Protein AF-A0A8F7Q918-F1 (afdb_monomer)

Sequence (63 aa):
DLKRLGRFENYRGFLFGSLSETVPELSDYLGETRVIIDQMVDQAPLGLEVLRGSSSYVYDGNW

Secondary structure (DSSP, 8-state):
-PPPPSEEEEETTEEEEES-SS---HHHHHTTHHHHHHHHHTTSTT-----S-------SS--

Foldseek 3Di:
DDDDFLDWDDDQNDIDTHNHVPDDDPCVVCPCVSVVQCVQQVPDPVGDDDDPDDDDDDDDDDD

Nearest PDB structures (foldseek):
  2ckf-assembly1_C  TM=8.648E-01  e=8.575E-03  Sphingomonas sp. CHY-1
  1ulj-assembly1_A  TM=8.705E-01  e=1.143E-02  Rhodococcus jostii RHA1
  2ckf-assembly1_A  TM=8.455E-01  e=1.319E-02  Sphingomonas sp. CHY-1
  9jp5-assembly1_C  TM=8.515E-01  e=5.959E-02  Rhodococcus jostii RHA1
  6y8j-assembly1_A-3  TM=7.475E-01  e=2.692E-01  Acinetobacter baumannii

Structure (mmCIF, N/CA/C/O backbone):
data_AF-A0A8F7Q918-F1
#
_entry.id   AF-A0A8F7Q918-F1
#
loop_
_atom_site.group_PDB
_atom_site.id
_atom_site.type_symbol
_atom_site.label_atom_id
_atom_site.label_alt_id
_atom_site.label_comp_id
_atom_site.label_asym_id
_atom_site.label_entity_id
_atom_site.label_seq_id
_atom_site.pdbx_PDB_ins_code
_atom_site.Cartn_x
_atom_site.Cartn_y
_atom_site.Cartn_z
_atom_site.occupancy
_atom_site.B_iso_or_equiv
_atom_site.auth_seq_id
_atom_site.auth_comp_id
_atom_site.auth_asym_id
_atom_site.auth_atom_id
_atom_site.pdbx_PDB_model_num
ATOM 1 N N . ASP A 1 1 ? 0.419 20.638 -16.856 1.00 79.00 1 ASP A N 1
ATOM 2 C CA . ASP A 1 1 ? -0.325 19.392 -16.614 1.00 79.00 1 ASP A CA 1
ATOM 3 C C . ASP A 1 1 ? 0.513 18.461 -15.749 1.00 79.00 1 ASP A C 1
ATOM 5 O O . ASP A 1 1 ? 1.735 18.511 -15.871 1.00 79.00 1 ASP A O 1
ATOM 9 N N . LEU A 1 2 ? -0.095 17.678 -14.853 1.00 90.25 2 LEU A N 1
ATOM 10 C CA . LEU A 1 2 ? 0.630 16.729 -13.990 1.00 90.25 2 LEU A CA 1
ATOM 11 C C . LEU A 1 2 ? 0.681 15.342 -14.640 1.00 90.25 2 LEU A C 1
ATOM 13 O O . LEU A 1 2 ? -0.318 14.864 -15.176 1.00 90.25 2 LEU A O 1
ATOM 17 N N . LYS A 1 3 ? 1.840 14.677 -14.571 1.00 91.75 3 LYS A N 1
ATOM 18 C CA . LYS A 1 3 ? 2.003 13.318 -15.099 1.00 91.75 3 LYS A CA 1
ATOM 19 C C . LYS A 1 3 ? 1.290 12.318 -14.186 1.00 91.75 3 LYS A C 1
ATOM 21 O O . LYS A 1 3 ? 1.526 12.304 -12.980 1.00 91.75 3 LYS A O 1
ATOM 26 N N . ARG A 1 4 ? 0.430 11.479 -14.767 1.00 92.94 4 ARG A N 1
ATOM 27 C CA . ARG A 1 4 ? -0.243 10.392 -14.044 1.00 92.94 4 ARG A CA 1
ATOM 28 C C . ARG A 1 4 ? 0.737 9.255 -13.747 1.00 92.94 4 ARG A C 1
ATOM 30 O O . ARG A 1 4 ? 1.688 9.041 -14.497 1.00 92.94 4 ARG A O 1
ATOM 37 N N . LEU A 1 5 ? 0.489 8.540 -12.650 1.00 95.38 5 LEU A N 1
ATOM 38 C CA . LEU A 1 5 ? 1.125 7.248 -12.392 1.00 95.38 5 LEU A CA 1
ATOM 39 C C . LEU A 1 5 ? 0.708 6.247 -13.471 1.00 95.38 5 LEU A C 1
ATOM 41 O O . LEU A 1 5 ? -0.404 6.345 -13.989 1.00 95.38 5 LEU A O 1
ATOM 45 N N . GLY A 1 6 ? 1.583 5.284 -13.767 1.00 95.75 6 GLY A N 1
ATOM 46 C CA . GLY A 1 6 ? 1.257 4.210 -14.705 1.00 95.75 6 GLY A CA 1
ATOM 47 C C . GLY A 1 6 ? 0.134 3.323 -14.166 1.00 95.75 6 GLY A C 1
ATOM 48 O O . GLY A 1 6 ? -0.778 2.946 -14.894 1.00 95.75 6 GLY A O 1
ATOM 49 N N . ARG A 1 7 ? 0.144 3.054 -12.857 1.00 96.75 7 ARG A N 1
ATOM 50 C CA . ARG A 1 7 ? -0.941 2.340 -12.176 1.00 96.75 7 ARG A CA 1
ATOM 51 C C . ARG A 1 7 ? -1.070 2.816 -10.737 1.00 96.75 7 ARG A C 1
ATOM 53 O O . ARG A 1 7 ? -0.067 3.143 -10.101 1.00 96.75 7 ARG A O 1
ATOM 60 N N . PHE A 1 8 ? -2.298 2.886 -10.240 1.00 97.44 8 PHE A N 1
ATOM 61 C CA . PHE A 1 8 ? -2.593 3.291 -8.871 1.00 97.44 8 PHE A CA 1
ATOM 62 C C . PHE A 1 8 ? -3.779 2.489 -8.348 1.00 97.44 8 PHE A C 1
ATOM 64 O O . PHE A 1 8 ? -4.862 2.543 -8.930 1.00 97.44 8 PHE A O 1
ATOM 71 N N . GLU A 1 9 ? -3.566 1.746 -7.268 1.00 98.00 9 GLU A N 1
ATOM 72 C CA . GLU A 1 9 ? -4.534 0.791 -6.729 1.00 98.00 9 GLU A CA 1
ATOM 73 C C . GLU A 1 9 ? -4.596 0.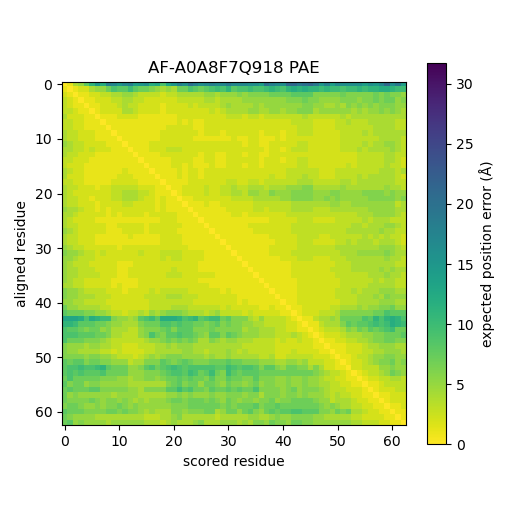880 -5.200 1.00 98.00 9 GLU A C 1
ATOM 75 O O . GLU A 1 9 ? -3.649 1.301 -4.532 1.00 98.00 9 GLU A O 1
ATOM 80 N N . ASN A 1 10 ? -5.743 0.489 -4.648 1.00 97.19 10 ASN A N 1
ATOM 81 C CA . ASN A 1 10 ? -6.006 0.457 -3.214 1.00 97.19 10 ASN A CA 1
ATOM 82 C C . ASN A 1 10 ? -6.220 -0.994 -2.777 1.00 97.19 10 ASN A C 1
ATOM 84 O O . ASN A 1 10 ? -7.081 -1.678 -3.329 1.00 97.19 10 ASN A O 1
ATOM 88 N N . TYR A 1 11 ? -5.493 -1.426 -1.748 1.00 96.88 11 TYR A N 1
ATOM 89 C CA . TYR A 1 11 ? -5.759 -2.673 -1.043 1.00 96.88 11 TYR A CA 1
ATOM 90 C C . TYR A 1 11 ? -6.013 -2.392 0.443 1.00 96.88 11 TYR A C 1
ATOM 92 O O . TYR A 1 11 ? -5.098 -2.033 1.180 1.00 96.88 11 TYR A O 1
ATOM 100 N N . ARG A 1 12 ? -7.266 -2.550 0.894 1.00 94.69 12 ARG A N 1
ATOM 101 C CA . ARG A 1 12 ? -7.681 -2.413 2.310 1.00 94.69 12 ARG A CA 1
ATOM 102 C C . ARG A 1 12 ? -7.259 -1.087 2.975 1.00 94.69 12 ARG A C 1
ATOM 104 O O . ARG A 1 12 ? -6.957 -1.056 4.163 1.00 94.69 12 ARG A O 1
ATOM 111 N N . GLY A 1 13 ? -7.236 0.010 2.216 1.00 93.94 13 GLY A N 1
ATOM 112 C CA . GLY A 1 13 ? -6.837 1.339 2.700 1.00 93.94 13 GLY A CA 1
ATOM 113 C C . GLY A 1 13 ? -5.357 1.673 2.489 1.00 93.94 13 GLY A C 1
ATOM 114 O O . GLY A 1 13 ? -4.979 2.837 2.608 1.00 93.94 13 GLY A O 1
ATOM 115 N N . PHE A 1 14 ? -4.533 0.697 2.098 1.00 95.38 14 PHE A N 1
ATOM 116 C CA . PHE A 1 14 ? -3.158 0.925 1.662 1.00 95.38 14 PHE A CA 1
ATOM 117 C C . PHE A 1 14 ? -3.146 1.299 0.177 1.00 95.38 14 PHE A C 1
ATOM 119 O O . PHE A 1 14 ? -3.690 0.583 -0.666 1.00 95.38 14 PHE A O 1
ATOM 126 N N . LEU A 1 15 ? -2.534 2.438 -0.145 1.00 97.00 15 LEU A N 1
ATOM 127 C CA . LEU A 1 15 ? -2.483 2.991 -1.497 1.00 97.00 15 LEU A CA 1
ATOM 128 C C . LEU A 1 15 ? -1.125 2.689 -2.134 1.00 97.00 15 LEU A C 1
ATOM 130 O O . LEU A 1 15 ? -0.090 3.077 -1.593 1.00 97.00 15 LEU A O 1
ATOM 134 N N . PHE A 1 16 ? -1.135 2.041 -3.297 1.00 97.75 16 PHE A N 1
ATOM 135 C CA . PHE A 1 16 ? 0.069 1.654 -4.029 1.00 97.75 16 PHE A CA 1
ATOM 136 C C . PHE A 1 16 ? 0.109 2.331 -5.395 1.00 97.75 16 PHE A C 1
ATOM 138 O O . PHE A 1 16 ? -0.905 2.444 -6.084 1.00 97.75 16 PHE A O 1
ATOM 145 N N . GLY A 1 17 ? 1.301 2.771 -5.795 1.00 97.38 17 GLY A N 1
ATOM 146 C CA . GLY A 1 17 ? 1.544 3.402 -7.086 1.00 97.38 17 GLY A CA 1
ATOM 147 C C . GLY A 1 17 ? 2.706 2.744 -7.816 1.00 97.38 17 GLY A C 1
ATOM 148 O O . GLY A 1 17 ? 3.776 2.565 -7.240 1.00 97.38 17 GLY A O 1
ATOM 149 N N . SER A 1 18 ? 2.508 2.438 -9.096 1.00 97.31 18 SER A N 1
ATOM 150 C CA . SER A 1 18 ? 3.565 2.009 -10.010 1.00 97.31 18 SER A CA 1
ATOM 151 C C . SER A 1 18 ? 3.865 3.115 -11.018 1.00 97.31 18 SER A C 1
ATOM 153 O O . SER A 1 18 ? 2.962 3.744 -11.580 1.00 97.31 18 SER A O 1
ATOM 155 N N . LEU A 1 19 ? 5.154 3.331 -11.286 1.00 96.31 19 LEU A N 1
ATOM 156 C CA . LEU A 1 19 ? 5.607 4.199 -12.376 1.00 96.31 19 LEU A CA 1
ATOM 157 C C . LEU A 1 19 ? 5.488 3.525 -13.753 1.00 96.31 19 LEU A C 1
ATOM 159 O O . LEU A 1 19 ? 5.516 4.222 -14.764 1.00 96.31 19 LE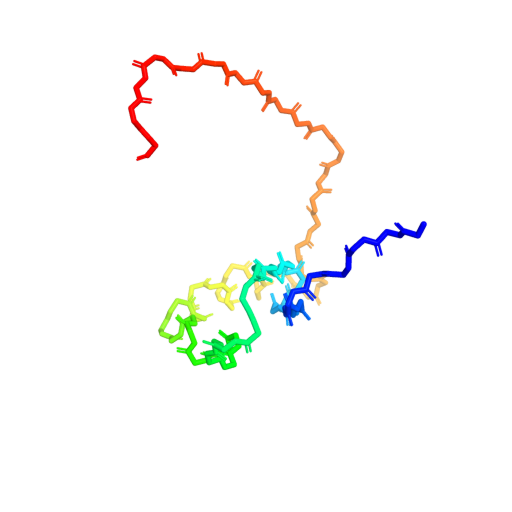U A O 1
ATOM 163 N N . SER A 1 20 ? 5.350 2.195 -13.788 1.00 96.12 20 SER A N 1
ATOM 164 C CA . SER A 1 20 ? 5.131 1.406 -15.002 1.00 96.12 20 SER A CA 1
ATOM 165 C C . SER A 1 20 ? 3.663 1.003 -15.143 1.00 96.12 20 SER A C 1
ATOM 167 O O . SER A 1 20 ? 3.023 0.618 -14.163 1.00 96.12 20 SER A O 1
ATOM 169 N N . GLU A 1 21 ? 3.153 1.047 -16.371 1.00 95.75 21 GLU A N 1
ATOM 170 C CA . GLU A 1 21 ? 1.823 0.538 -16.733 1.00 95.75 21 GLU A CA 1
ATOM 171 C C . GLU A 1 21 ? 1.822 -0.988 -16.919 1.00 95.75 21 GLU A C 1
ATOM 173 O O . GLU A 1 21 ? 0.795 -1.641 -16.749 1.00 95.75 21 GLU A O 1
ATOM 178 N N . THR A 1 22 ? 2.980 -1.575 -17.236 1.00 96.75 22 THR A N 1
ATOM 179 C CA . THR A 1 22 ? 3.148 -3.004 -17.532 1.00 96.75 22 THR A CA 1
ATOM 180 C C . THR A 1 22 ? 3.503 -3.800 -16.277 1.00 96.75 22 THR A C 1
ATOM 182 O O . THR A 1 22 ? 4.576 -4.393 -16.169 1.00 96.75 22 THR A O 1
ATOM 185 N N . VAL A 1 23 ? 2.598 -3.790 -15.303 1.00 97.25 23 VAL A N 1
ATOM 186 C CA . VAL A 1 23 ? 2.716 -4.551 -14.050 1.00 97.25 23 VAL A CA 1
ATOM 187 C C . VAL A 1 23 ? 1.464 -5.410 -13.836 1.00 97.25 23 VAL A C 1
ATOM 189 O O . VAL A 1 23 ? 0.411 -5.074 -14.386 1.00 97.25 23 VAL A O 1
ATOM 192 N N . PRO A 1 24 ? 1.560 -6.523 -13.084 1.00 97.25 24 PRO A N 1
ATOM 193 C CA . PRO A 1 24 ? 0.385 -7.305 -12.706 1.00 97.25 24 PRO A CA 1
ATOM 194 C C . PRO A 1 24 ? -0.581 -6.490 -11.832 1.00 97.25 24 PRO A C 1
ATOM 196 O O . PRO A 1 24 ? -0.2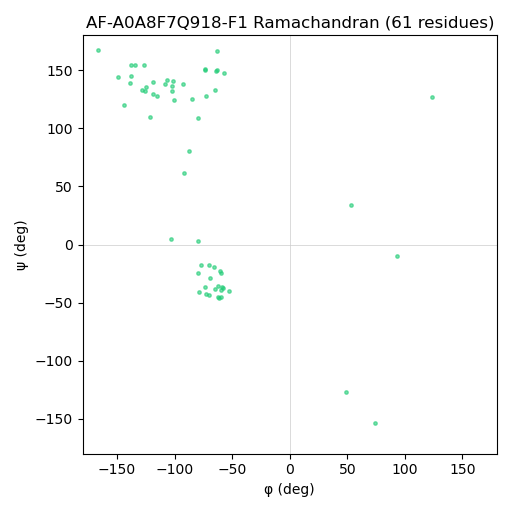21 -5.434 -11.308 1.00 97.25 24 PRO A O 1
ATOM 199 N N . GLU A 1 25 ? -1.799 -7.005 -11.655 1.00 96.94 25 GLU A N 1
ATOM 200 C CA . GLU A 1 25 ? -2.766 -6.462 -10.695 1.00 96.94 25 GLU A CA 1
ATOM 201 C C . GLU A 1 25 ? -2.175 -6.446 -9.277 1.00 96.94 25 GLU A C 1
ATOM 203 O O . GLU A 1 25 ? -1.395 -7.336 -8.908 1.00 96.94 25 GLU A O 1
ATOM 208 N N . LEU A 1 26 ? -2.557 -5.463 -8.452 1.00 97.94 26 LEU A N 1
ATOM 209 C CA . LEU A 1 26 ? -1.989 -5.319 -7.107 1.00 97.94 26 LEU A CA 1
ATOM 210 C C . LEU A 1 26 ? -2.195 -6.581 -6.255 1.00 97.94 26 LEU A C 1
ATOM 212 O O . LEU A 1 26 ? -1.302 -6.967 -5.503 1.00 97.94 26 LEU A O 1
ATOM 216 N N . SER A 1 27 ? -3.338 -7.259 -6.384 1.00 97.00 27 SER A N 1
ATOM 217 C CA . SER A 1 27 ? -3.617 -8.497 -5.643 1.00 97.00 27 SER A CA 1
ATOM 218 C C . SER A 1 27 ? -2.655 -9.636 -5.978 1.00 97.00 27 SER A C 1
ATOM 220 O O . SER A 1 27 ? -2.307 -10.421 -5.089 1.00 97.00 27 SER A O 1
ATOM 222 N N . ASP A 1 28 ? -2.231 -9.712 -7.238 1.00 98.06 28 ASP A N 1
ATOM 223 C CA . ASP A 1 28 ? -1.322 -10.739 -7.742 1.00 98.06 28 ASP A CA 1
ATOM 224 C C . ASP A 1 28 ? 0.117 -10.406 -7.353 1.00 98.06 28 ASP A C 1
ATOM 226 O O . ASP A 1 28 ? 0.851 -11.282 -6.902 1.00 98.06 28 ASP A O 1
ATOM 230 N N . TYR A 1 29 ? 0.492 -9.124 -7.437 1.00 97.94 29 TYR A N 1
ATOM 231 C CA . TYR A 1 29 ? 1.777 -8.631 -6.942 1.00 97.94 29 TYR A CA 1
ATOM 232 C C . TYR A 1 29 ? 1.957 -8.884 -5.438 1.00 97.94 29 TYR A C 1
ATOM 234 O O . TYR A 1 29 ? 3.016 -9.337 -5.009 1.00 97.94 29 TYR A O 1
ATOM 242 N N . LEU A 1 30 ? 0.925 -8.602 -4.634 1.00 98.06 30 LEU A N 1
ATOM 243 C CA . LEU A 1 30 ? 0.969 -8.809 -3.184 1.00 98.06 30 LEU A CA 1
ATOM 244 C C . LEU A 1 30 ? 0.988 -10.296 -2.804 1.00 98.06 30 LEU A C 1
ATOM 246 O O . LEU A 1 30 ? 1.522 -10.639 -1.751 1.00 98.06 30 LEU A O 1
ATOM 250 N N . GLY A 1 31 ? 0.399 -11.178 -3.618 1.00 98.19 31 GLY A N 1
ATOM 251 C CA . GLY A 1 31 ? 0.371 -12.617 -3.350 1.00 98.19 31 GLY A CA 1
ATOM 252 C C . GLY A 1 31 ? -0.087 -12.943 -1.921 1.00 98.19 31 GLY A C 1
ATOM 253 O O . GLY A 1 31 ? -1.122 -12.459 -1.461 1.00 98.19 31 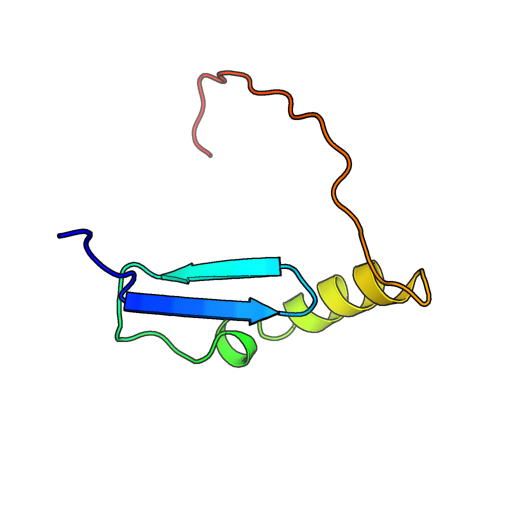GLY A O 1
ATOM 254 N N . GLU A 1 32 ? 0.710 -13.733 -1.201 1.00 98.12 32 GLU A N 1
ATOM 255 C CA . GLU A 1 32 ? 0.439 -14.141 0.186 1.00 98.12 32 GLU A CA 1
ATOM 256 C C . GLU A 1 32 ? 0.580 -13.005 1.214 1.00 98.12 32 GLU A C 1
ATOM 258 O O . GLU A 1 32 ? 0.017 -13.089 2.305 1.00 98.12 32 GLU A O 1
ATOM 263 N N . THR A 1 33 ? 1.256 -11.895 0.887 1.00 98.00 33 THR A N 1
ATOM 264 C CA . THR A 1 33 ? 1.343 -10.728 1.788 1.00 98.00 33 THR A CA 1
ATOM 265 C C . THR A 1 33 ? -0.038 -10.150 2.105 1.00 98.00 33 THR A C 1
ATOM 267 O O . THR A 1 33 ? -0.231 -9.580 3.181 1.00 98.00 33 THR A O 1
ATOM 270 N N . ARG A 1 34 ? -1.028 -10.367 1.227 1.00 97.81 34 ARG A N 1
ATOM 271 C CA . ARG A 1 34 ? -2.434 -10.024 1.481 1.00 97.81 34 ARG A CA 1
ATOM 272 C C . ARG A 1 34 ? -2.954 -10.596 2.796 1.00 97.81 34 ARG A C 1
ATOM 274 O O . ARG A 1 34 ? -3.618 -9.872 3.524 1.00 97.81 34 ARG A O 1
ATOM 281 N N . VAL A 1 35 ? -2.578 -11.828 3.147 1.00 97.69 35 VAL A N 1
ATOM 282 C CA . VAL A 1 35 ? -3.006 -12.479 4.397 1.00 97.69 35 VAL A CA 1
ATOM 283 C C . VAL A 1 35 ? -2.565 -11.673 5.618 1.00 97.69 35 VAL A C 1
ATOM 285 O O . VAL A 1 35 ? -3.320 -11.528 6.574 1.00 97.69 35 VAL A O 1
ATOM 288 N N . ILE A 1 36 ? -1.356 -11.112 5.581 1.00 96.69 36 ILE A N 1
ATOM 289 C CA . ILE A 1 36 ? -0.817 -10.308 6.681 1.00 96.69 36 ILE A CA 1
ATOM 290 C C . ILE A 1 36 ? -1.524 -8.953 6.753 1.00 96.69 36 ILE A C 1
ATOM 292 O O . ILE A 1 36 ? -1.900 -8.518 7.839 1.00 96.69 36 ILE A O 1
ATOM 296 N N . ILE A 1 37 ? -1.758 -8.307 5.606 1.00 95.81 37 ILE A N 1
ATOM 297 C CA . ILE A 1 37 ? -2.497 -7.037 5.559 1.00 95.81 37 ILE A CA 1
ATOM 2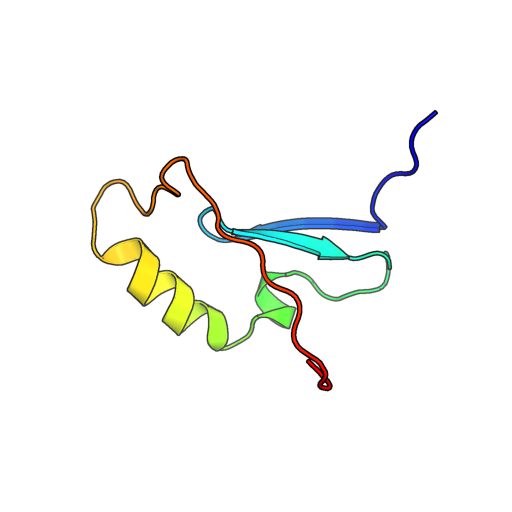98 C C . ILE A 1 37 ? -3.928 -7.230 6.076 1.00 95.81 37 ILE A C 1
ATOM 300 O O . ILE A 1 37 ? -4.388 -6.441 6.898 1.00 95.81 37 ILE A O 1
ATOM 304 N N . ASP A 1 38 ? -4.610 -8.291 5.648 1.00 95.75 38 ASP A N 1
ATOM 305 C CA . ASP A 1 38 ? -5.968 -8.607 6.091 1.00 95.75 38 ASP A CA 1
ATOM 306 C C . ASP A 1 38 ? -5.996 -8.844 7.606 1.00 95.75 38 ASP A C 1
ATOM 308 O 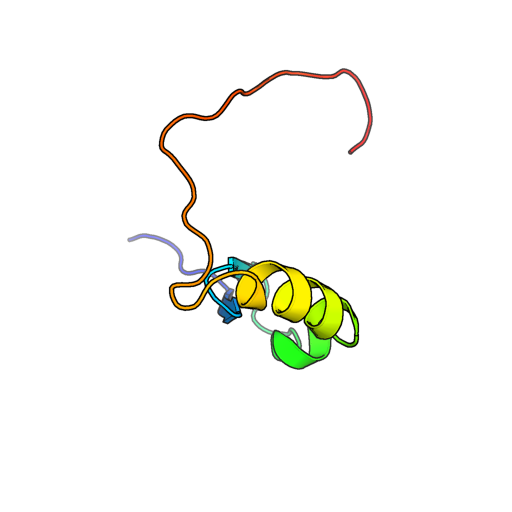O . ASP A 1 38 ? -6.798 -8.232 8.307 1.00 95.75 38 ASP A O 1
ATOM 312 N N . GLN A 1 39 ? -5.050 -9.625 8.141 1.00 95.25 39 GLN A N 1
ATOM 313 C CA . GLN A 1 39 ? -4.920 -9.835 9.587 1.00 95.25 39 GLN A CA 1
ATOM 314 C C . GLN A 1 39 ? -4.696 -8.534 10.368 1.00 95.25 39 GLN A C 1
ATOM 316 O O . GLN A 1 39 ? -5.216 -8.413 11.477 1.00 95.25 39 GLN A O 1
ATOM 321 N N . MET A 1 40 ? -3.938 -7.574 9.825 1.00 93.38 40 MET A N 1
ATOM 322 C CA . MET A 1 40 ? -3.723 -6.267 10.458 1.00 93.38 40 MET A CA 1
ATOM 323 C C . MET A 1 40 ? -4.985 -5.401 10.433 1.00 93.38 40 MET A C 1
ATOM 325 O O . MET A 1 40 ? -5.304 -4.750 11.427 1.00 93.38 40 MET A O 1
ATOM 329 N N . VAL 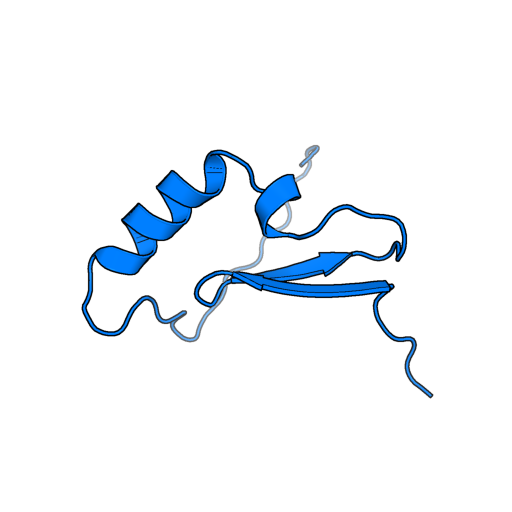A 1 41 ? -5.691 -5.379 9.302 1.00 94.44 41 VAL A N 1
ATOM 330 C CA . VAL A 1 41 ? -6.876 -4.533 9.105 1.00 94.44 41 VAL A CA 1
ATOM 331 C C . VAL A 1 41 ? -8.081 -5.065 9.879 1.00 94.44 41 VAL A C 1
ATOM 333 O O . VAL A 1 41 ? -8.829 -4.278 10.457 1.00 94.44 41 VAL A O 1
ATOM 336 N N . ASP A 1 42 ? -8.228 -6.385 9.965 1.00 94.50 42 ASP A N 1
ATOM 337 C CA . ASP A 1 42 ? -9.412 -7.038 10.537 1.00 94.50 42 ASP A CA 1
ATOM 338 C C . ASP A 1 42 ? -9.424 -7.074 12.071 1.00 94.50 42 ASP A C 1
ATOM 340 O O . ASP A 1 42 ? -10.363 -7.592 12.675 1.00 94.50 42 ASP A O 1
ATOM 344 N N . GLN A 1 43 ? -8.422 -6.476 12.725 1.00 92.62 43 GLN A N 1
ATOM 345 C CA . GLN A 1 43 ? -8.394 -6.326 14.184 1.00 92.62 43 GLN A CA 1
ATOM 346 C C . GLN A 1 43 ? -9.501 -5.402 14.717 1.00 92.62 43 GLN A C 1
ATOM 348 O O . GLN A 1 43 ? -9.823 -5.459 15.905 1.00 92.62 43 GLN A O 1
ATOM 353 N N . ALA A 1 44 ? -10.084 -4.546 13.870 1.00 89.00 44 ALA A N 1
ATOM 354 C CA . ALA A 1 44 ? -11.141 -3.621 14.261 1.00 89.00 44 ALA A CA 1
ATOM 355 C C . ALA A 1 44 ? -12.257 -3.542 13.202 1.00 89.00 44 ALA A C 1
ATOM 357 O O . ALA A 1 44 ? -11.966 -3.539 12.007 1.00 89.00 44 ALA A O 1
ATOM 358 N N . PRO A 1 45 ? -13.535 -3.370 13.603 1.00 88.56 45 PRO A N 1
ATOM 359 C CA . PRO A 1 45 ? -14.659 -3.302 12.661 1.00 88.56 45 PRO A CA 1
ATOM 360 C C . PRO A 1 45 ? -14.582 -2.145 11.657 1.00 88.56 45 PRO A C 1
ATOM 362 O O . PRO A 1 45 ? -15.232 -2.187 10.617 1.00 88.56 45 PRO A O 1
ATOM 365 N N . LEU A 1 46 ? -13.833 -1.092 11.993 1.00 90.06 46 LEU A N 1
ATOM 366 C CA . LEU A 1 46 ? -13.689 0.119 11.183 1.00 90.06 46 LEU A CA 1
ATOM 367 C C . LEU A 1 46 ? -12.353 0.174 10.421 1.00 90.06 46 LEU A C 1
ATOM 369 O O . LEU A 1 46 ? -12.075 1.173 9.762 1.00 90.06 46 LEU A O 1
ATOM 373 N N . GLY A 1 47 ? -11.538 -0.883 10.487 1.00 88.12 47 GLY A N 1
ATOM 374 C CA . GLY A 1 47 ? -10.212 -0.924 9.874 1.00 88.12 47 GLY A CA 1
ATOM 375 C C . GLY A 1 47 ? -9.167 -0.087 10.619 1.00 88.12 47 GLY A C 1
ATOM 376 O O . GLY A 1 47 ? -9.261 0.124 11.829 1.00 88.12 47 GLY A O 1
ATOM 377 N N . LEU A 1 48 ? -8.148 0.368 9.883 1.00 91.62 48 LEU A N 1
ATOM 378 C CA . LEU A 1 48 ? -7.014 1.128 10.412 1.00 91.62 48 LEU A CA 1
ATOM 379 C C . LEU A 1 48 ? -7.098 2.605 10.027 1.00 91.62 48 LEU A C 1
ATOM 381 O O . LEU A 1 48 ? -7.415 2.947 8.888 1.00 91.62 48 LEU A O 1
ATOM 385 N N . GLU A 1 49 ? -6.719 3.474 10.961 1.00 92.44 49 GLU A N 1
ATOM 386 C CA . GLU A 1 49 ? -6.550 4.906 10.728 1.00 92.44 49 GLU A CA 1
ATOM 387 C C . GLU A 1 49 ? -5.097 5.308 10.992 1.00 92.44 49 GLU A C 1
ATOM 389 O O . GLU A 1 49 ? -4.530 5.014 12.047 1.00 92.44 49 GLU A O 1
ATOM 394 N N . VAL A 1 50 ? -4.492 6.018 10.037 1.00 91.06 50 VAL A N 1
ATOM 395 C CA . VAL A 1 50 ? -3.197 6.667 10.252 1.00 91.06 50 VAL A CA 1
ATOM 396 C C . VAL A 1 50 ? -3.439 7.964 11.011 1.00 9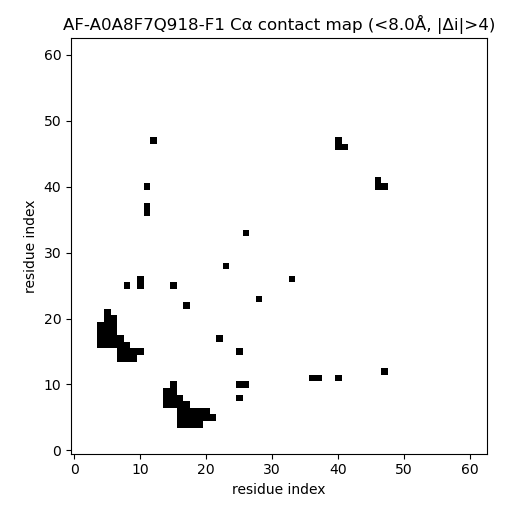1.06 50 VAL A C 1
ATOM 398 O O . VAL A 1 50 ? -3.971 8.932 10.464 1.00 91.06 50 VAL A O 1
ATOM 401 N N . LEU A 1 51 ? -3.034 7.985 12.279 1.00 94.38 51 LEU A N 1
ATOM 402 C CA . LEU A 1 51 ? -3.104 9.189 13.095 1.00 94.38 51 LEU A CA 1
ATOM 403 C C . LEU A 1 51 ? -2.184 10.275 12.536 1.00 94.38 51 LEU A C 1
ATOM 405 O O . LEU A 1 51 ? -1.133 10.010 11.953 1.00 94.38 51 LEU A O 1
ATOM 409 N N . ARG A 1 52 ? -2.579 11.532 12.738 1.00 93.88 52 ARG A N 1
ATOM 410 C CA . ARG A 1 52 ? -1.771 12.671 12.303 1.00 93.88 52 ARG A CA 1
ATOM 411 C C . ARG A 1 52 ? -0.452 12.713 13.071 1.00 93.88 52 ARG A C 1
ATOM 413 O O . ARG A 1 52 ? -0.443 12.676 14.297 1.00 93.88 52 ARG A O 1
ATOM 420 N N . GLY A 1 53 ? 0.632 12.896 12.327 1.00 93.81 53 GLY A N 1
ATOM 421 C CA . GLY A 1 53 ? 1.990 12.962 12.854 1.00 93.81 53 GLY A CA 1
ATOM 422 C C . GLY A 1 53 ? 2.871 11.916 12.185 1.00 93.81 53 GLY A C 1
ATOM 423 O O . GLY A 1 53 ? 2.540 10.738 12.144 1.00 93.81 53 GLY A O 1
ATOM 424 N N . SER A 1 54 ? 4.000 12.356 11.647 1.00 92.50 54 SER A N 1
ATOM 425 C CA . SER A 1 54 ? 5.016 11.482 11.069 1.00 92.50 54 SER A CA 1
ATOM 426 C C . SER A 1 54 ? 6.383 11.990 11.490 1.00 92.50 54 SER A C 1
ATOM 428 O O . SER A 1 54 ? 6.624 13.197 11.455 1.00 92.50 54 SER A O 1
ATOM 430 N N . SER A 1 55 ? 7.281 11.078 11.838 1.00 93.31 55 SER A N 1
ATOM 431 C CA . SER A 1 55 ? 8.681 11.408 12.082 1.00 93.31 55 SER A CA 1
ATOM 432 C C . SER A 1 55 ? 9.512 11.004 10.873 1.00 93.31 55 SER A C 1
ATOM 434 O O . SER A 1 55 ? 9.328 9.921 10.320 1.00 93.31 55 SER A O 1
ATOM 436 N N . SER A 1 56 ? 10.428 11.872 10.457 1.00 94.38 56 SER A N 1
ATOM 437 C CA . SER A 1 56 ? 11.337 11.610 9.344 1.00 94.38 56 SER A CA 1
ATOM 438 C C . SER A 1 56 ? 12.767 11.810 9.815 1.00 94.38 56 SER A C 1
ATOM 440 O O . SER A 1 56 ? 13.080 12.812 10.456 1.00 94.38 56 SER A O 1
ATOM 442 N N . TYR A 1 57 ? 13.621 10.844 9.497 1.00 94.25 57 TYR A N 1
ATOM 443 C CA . TYR A 1 57 ? 15.028 10.838 9.875 1.00 94.25 57 TYR A CA 1
ATOM 444 C C . TYR A 1 57 ? 15.870 10.444 8.670 1.00 94.25 57 TYR A C 1
ATOM 446 O O . TYR A 1 57 ? 15.393 9.763 7.763 1.00 94.25 57 TYR A O 1
ATOM 454 N N . VAL A 1 58 ? 17.125 10.879 8.675 1.00 96.62 58 VAL A N 1
ATOM 455 C CA . VAL A 1 58 ? 18.118 10.483 7.680 1.00 96.62 58 VAL A CA 1
ATOM 456 C C . VAL A 1 58 ? 19.024 9.444 8.321 1.00 96.62 58 VAL A C 1
ATOM 458 O O . VAL A 1 58 ? 19.499 9.639 9.439 1.00 96.62 58 VAL A O 1
ATOM 461 N N . TYR A 1 59 ? 19.248 8.349 7.608 1.00 95.44 59 TYR A N 1
ATOM 462 C CA . TYR A 1 59 ? 20.156 7.283 8.001 1.00 95.44 59 TYR A CA 1
ATOM 463 C C . TYR A 1 59 ? 21.170 7.060 6.878 1.00 95.44 59 TYR A C 1
ATOM 465 O O . TYR A 1 59 ? 20.790 7.046 5.708 1.00 95.44 59 TYR A O 1
ATOM 473 N N . ASP A 1 60 ? 22.449 6.921 7.228 1.00 97.19 60 ASP A N 1
ATOM 474 C CA . ASP A 1 60 ? 23.524 6.665 6.264 1.00 97.19 60 ASP A CA 1
ATOM 475 C C . ASP A 1 60 ? 23.673 5.156 6.030 1.00 97.19 60 ASP A C 1
ATOM 477 O O . ASP A 1 60 ? 24.488 4.474 6.652 1.00 97.19 60 ASP A O 1
ATOM 481 N N . GLY A 1 61 ? 22.803 4.622 5.176 1.00 96.00 61 GLY A N 1
ATOM 482 C CA . GLY A 1 61 ? 22.770 3.212 4.812 1.00 96.00 61 GLY A CA 1
ATOM 483 C C . GLY A 1 61 ? 21.893 2.958 3.589 1.00 96.00 61 GLY A C 1
ATOM 484 O O . GLY A 1 61 ? 21.142 3.829 3.148 1.00 96.00 61 GLY A O 1
ATOM 485 N N . ASN A 1 62 ? 21.999 1.756 3.022 1.00 95.56 62 ASN A N 1
ATOM 486 C CA . ASN A 1 62 ? 21.053 1.297 2.007 1.00 95.56 62 ASN A CA 1
ATOM 487 C C . ASN A 1 62 ? 19.704 0.951 2.666 1.00 95.56 62 ASN A C 1
ATOM 489 O O . ASN A 1 62 ? 19.674 0.608 3.848 1.00 95.56 62 ASN A O 1
ATOM 493 N N . TRP A 1 63 ? 18.619 1.113 1.908 1.00 91.69 63 TRP A N 1
ATOM 494 C CA . TRP A 1 63 ? 17.249 0.855 2.356 1.00 91.69 63 TRP A CA 1
ATOM 495 C C . TRP A 1 63 ? 16.939 -0.640 2.468 1.00 91.69 63 TRP A C 1
ATOM 497 O O . TRP A 1 63 ? 17.622 -1.438 1.788 1.00 91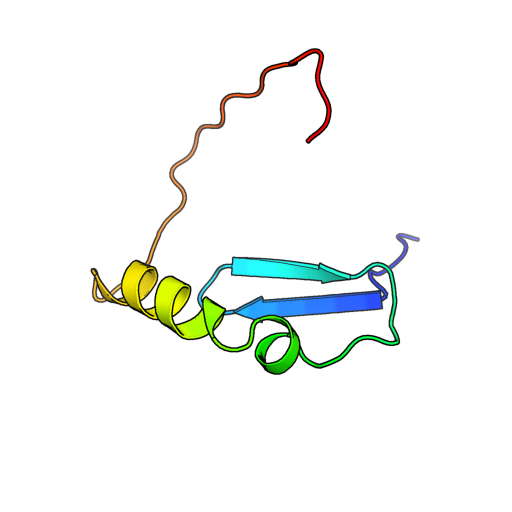.69 63 TRP A O 1
#

Mean predicted aligned error: 3.69 Å

pLDDT: mean 94.89, std 3.28, range [79.0, 98.19]

Radius of gyration: 15.22 Å; Cα contacts (8 Å, |Δi|>4): 39; chains: 1; bounding box: 38×34×32 Å

Solvent-accessible surface area (backbone atoms only — not comparable to full-atom values): 4454 Å² total; per-residue (Å²): 138,82,85,75,68,45,34,76,52,75,58,98,85,47,78,47,77,34,85,54,64,91,61,76,57,69,71,68,70,44,49,73,55,48,60,57,54,49,60,64,33,67,76,38,101,84,47,80,79,86,67,91,80,85,88,87,83,90,73,101,68,86,134